Protein AF-A0A4Q2XCW5-F1 (afdb_monomer_lite)

Sequence (106 aa):
MRANRHLRQPSGFTLIEVLVVVCIILVLVAVAFNAGKSMQVKSRQVTSANNLRQWGVAMAGHTADHNGALPRRGQGRQKLGLIDRPEDWFNVLPPYLGEKPYHELV

Structure (mmCIF, N/CA/C/O backbone):
data_AF-A0A4Q2XCW5-F1
#
_entry.id   AF-A0A4Q2XCW5-F1
#
loop_
_atom_site.group_PDB
_atom_site.id
_atom_site.type_symbol
_atom_site.label_atom_id
_atom_site.label_alt_id
_atom_site.label_comp_id
_atom_site.label_asym_id
_atom_site.label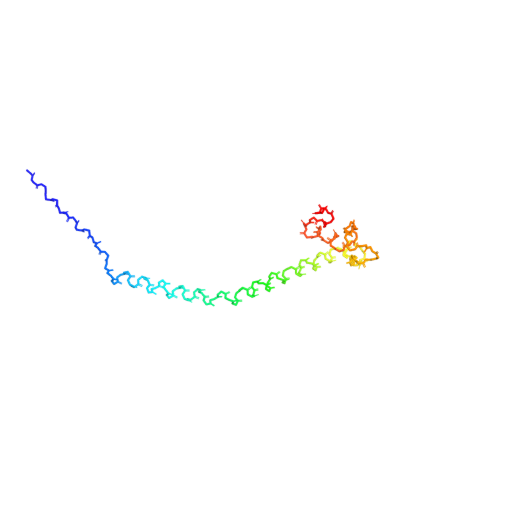_entity_id
_atom_site.label_seq_id
_atom_site.pdbx_PDB_ins_code
_atom_site.Cartn_x
_atom_site.Cartn_y
_atom_site.Cartn_z
_atom_site.occupancy
_atom_site.B_iso_or_equiv
_atom_site.auth_seq_id
_atom_site.auth_comp_id
_atom_site.auth_asym_id
_atom_site.auth_atom_id
_atom_site.pdbx_PDB_model_num
ATOM 1 N N . MET A 1 1 ? -70.971 27.187 23.239 1.00 47.53 1 MET A N 1
ATOM 2 C CA . MET A 1 1 ? -70.087 26.008 23.088 1.00 47.53 1 MET A CA 1
ATOM 3 C C . MET A 1 1 ? -68.684 26.390 23.558 1.00 47.53 1 MET A C 1
ATOM 5 O O . MET A 1 1 ? -68.050 27.202 22.900 1.00 47.53 1 MET A O 1
ATOM 9 N N . ARG A 1 2 ? -68.227 25.917 24.728 1.00 48.03 2 ARG A N 1
ATOM 10 C CA . ARG A 1 2 ? -66.873 26.191 25.254 1.00 48.03 2 ARG A CA 1
ATOM 11 C C . ARG A 1 2 ? -65.992 24.967 24.995 1.00 48.03 2 ARG A C 1
ATOM 13 O O . ARG A 1 2 ? -66.265 23.902 25.532 1.00 48.03 2 ARG A O 1
ATOM 20 N N . ALA A 1 3 ? -64.982 25.114 24.141 1.00 59.59 3 ALA A N 1
ATOM 21 C CA . ALA A 1 3 ? -64.030 24.054 23.830 1.00 59.59 3 ALA A CA 1
ATOM 22 C C . ALA A 1 3 ? -62.987 23.941 24.953 1.00 59.59 3 ALA A C 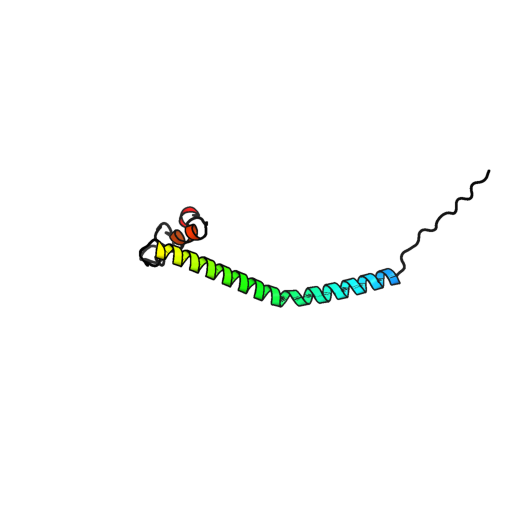1
ATOM 24 O O . ALA A 1 3 ? -62.221 24.875 25.191 1.00 59.59 3 ALA A O 1
ATOM 25 N N . ASN A 1 4 ? -62.959 22.797 25.636 1.00 61.09 4 ASN A N 1
ATOM 26 C CA . ASN A 1 4 ? -61.952 22.473 26.642 1.00 61.09 4 ASN A CA 1
ATOM 27 C C . ASN A 1 4 ? -60.643 22.097 25.928 1.00 61.09 4 ASN A C 1
ATOM 29 O O . ASN A 1 4 ? -60.493 20.983 25.428 1.00 61.09 4 ASN A O 1
ATOM 33 N N . ARG A 1 5 ? -59.696 23.035 25.828 1.00 68.38 5 ARG A N 1
ATOM 34 C CA . ARG A 1 5 ? -58.337 22.738 25.356 1.00 68.38 5 ARG A CA 1
ATOM 35 C C . ARG A 1 5 ? -57.517 22.226 26.535 1.00 68.38 5 ARG A C 1
ATOM 37 O O . ARG A 1 5 ? -57.055 23.013 27.354 1.00 68.38 5 ARG A O 1
ATOM 44 N N . HIS A 1 6 ? -57.315 20.913 26.606 1.00 67.69 6 HIS A N 1
ATOM 45 C CA . HIS A 1 6 ? -56.279 20.338 27.459 1.00 67.69 6 HIS A CA 1
ATOM 46 C C . HIS A 1 6 ? -54.912 20.784 26.927 1.00 67.69 6 HIS A C 1
ATOM 48 O O . HIS A 1 6 ? -54.430 20.280 25.912 1.00 67.69 6 HIS A O 1
ATOM 54 N N . LEU A 1 7 ? -54.307 21.771 27.587 1.00 68.50 7 LEU A N 1
ATOM 55 C CA . LEU A 1 7 ? -52.919 22.158 27.359 1.00 68.50 7 LEU A CA 1
ATOM 56 C C . LEU A 1 7 ? -52.046 20.956 27.735 1.00 68.50 7 LEU A C 1
ATOM 58 O O . LEU A 1 7 ? -51.899 20.632 28.913 1.00 68.50 7 LEU A O 1
ATOM 62 N N . ARG A 1 8 ? -51.518 20.247 26.731 1.00 69.56 8 ARG A N 1
ATOM 63 C CA . ARG A 1 8 ? -50.530 19.185 26.951 1.00 69.56 8 ARG A CA 1
ATOM 64 C C . ARG A 1 8 ? -49.313 19.840 27.594 1.00 69.56 8 ARG A C 1
ATOM 66 O O . ARG A 1 8 ? -48.702 20.714 26.983 1.00 69.56 8 ARG A O 1
ATOM 73 N N . GLN A 1 9 ? -48.987 19.449 28.823 1.00 71.06 9 GLN A N 1
ATOM 74 C CA . GLN A 1 9 ? -47.734 19.875 29.426 1.00 71.06 9 GLN A CA 1
ATOM 75 C C . GLN A 1 9 ? -46.572 19.289 28.617 1.00 71.06 9 GLN A C 1
ATOM 77 O O . GLN A 1 9 ? -46.621 18.103 28.273 1.00 71.06 9 GLN A O 1
ATOM 82 N N . PRO A 1 10 ? -45.550 20.090 28.282 1.00 69.31 10 PRO A N 1
ATOM 83 C CA . PRO A 1 10 ? -44.355 19.559 27.653 1.00 69.31 10 PRO A CA 1
ATOM 84 C C . PRO A 1 10 ? -43.676 18.595 28.632 1.00 69.31 10 PRO 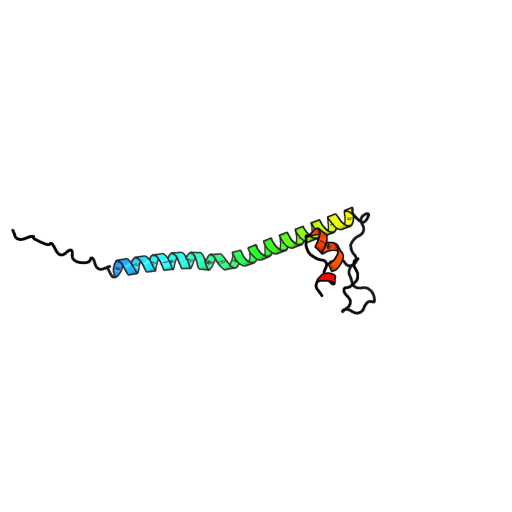A C 1
ATOM 86 O O . PRO A 1 10 ? -43.356 18.963 29.760 1.00 69.31 10 PRO A O 1
ATOM 89 N N . SER A 1 11 ? -43.479 17.347 28.210 1.00 74.31 11 SER A N 1
ATOM 90 C CA . SER A 1 11 ? -42.682 16.370 28.948 1.00 74.31 11 SER A CA 1
ATOM 91 C C . SER A 1 11 ? -41.223 16.830 28.946 1.00 74.31 11 SER A C 1
ATOM 93 O O . SER A 1 11 ? -40.569 16.810 27.902 1.00 74.31 11 SER A O 1
ATOM 95 N N . GLY A 1 12 ? -40.733 17.296 30.095 1.00 76.06 12 GLY A N 1
ATOM 96 C CA . GLY A 1 12 ? -39.318 17.590 30.304 1.00 76.06 12 GLY A CA 1
ATOM 97 C C . GLY A 1 12 ? -38.513 16.300 30.442 1.00 76.06 12 GLY A C 1
ATOM 98 O O . GLY A 1 12 ? -38.985 15.328 31.026 1.00 76.06 12 GLY A O 1
ATOM 99 N N . PHE A 1 13 ? -37.304 16.300 29.893 1.00 77.69 13 PHE A N 1
ATOM 100 C CA . PHE A 1 13 ? -36.370 15.183 29.991 1.00 77.69 13 PHE A CA 1
ATOM 101 C C . PHE A 1 13 ? -35.813 15.107 31.417 1.00 77.69 13 PHE A C 1
ATOM 103 O O . PHE A 1 13 ? -35.454 16.135 32.003 1.00 77.69 13 PHE A O 1
ATOM 110 N N . THR A 1 14 ? -35.758 13.915 32.001 1.00 90.12 14 THR A N 1
ATOM 111 C CA . THR A 1 14 ? -35.270 13.759 33.376 1.00 90.12 14 THR A CA 1
ATOM 112 C C . THR A 1 14 ? -33.739 13.747 33.413 1.00 90.12 14 THR A C 1
ATOM 114 O O . THR A 1 14 ? -33.074 13.269 32.495 1.00 90.12 14 THR A O 1
ATOM 117 N N . LEU A 1 15 ? -33.144 14.246 34.501 1.00 89.56 15 LEU A N 1
ATOM 118 C CA . LEU A 1 15 ? -31.683 14.244 34.675 1.00 89.56 15 LEU A CA 1
ATOM 119 C C . LEU A 1 15 ? -31.100 12.818 34.638 1.00 89.56 15 LEU A C 1
ATOM 121 O O . LEU A 1 15 ? -29.982 12.613 34.168 1.00 89.56 15 LEU A O 1
ATOM 125 N N . ILE A 1 16 ? -31.884 11.828 35.078 1.00 92.88 16 ILE A N 1
ATOM 126 C CA . ILE A 1 16 ? -31.499 10.416 35.063 1.00 92.88 16 ILE A CA 1
ATOM 127 C C . ILE A 1 16 ? -31.466 9.827 33.648 1.00 92.88 16 ILE A C 1
ATOM 129 O O . ILE A 1 16 ? -30.552 9.064 33.341 1.00 92.88 16 ILE A O 1
ATOM 133 N N . GLU A 1 17 ? -32.387 10.220 32.762 1.00 92.44 17 GLU A N 1
ATOM 134 C CA . GLU A 1 17 ? -32.348 9.795 31.358 1.00 92.44 17 GLU A CA 1
ATOM 135 C C . GLU A 1 17 ? -31.095 10.328 30.656 1.00 92.44 17 GLU A C 1
ATOM 137 O O . GLU A 1 17 ? -30.448 9.582 29.924 1.00 92.44 17 GLU A O 1
ATOM 142 N N . VAL A 1 18 ? -30.685 11.578 30.921 1.00 92.88 18 VAL A N 1
ATOM 143 C CA . VAL A 1 18 ? -29.443 12.123 30.330 1.00 92.88 18 VAL A CA 1
ATOM 144 C C . VAL A 1 18 ? -28.233 11.360 30.854 1.00 92.88 18 VAL A C 1
ATOM 146 O O . VAL A 1 18 ? -27.339 11.001 30.087 1.00 92.88 18 VAL A O 1
ATOM 149 N N . LEU A 1 19 ? -28.215 11.090 32.160 1.00 94.31 19 LEU A N 1
ATOM 150 C CA . LEU A 1 19 ? -27.101 10.425 32.821 1.00 94.31 19 LEU A CA 1
ATOM 151 C C . LEU A 1 19 ? -26.875 9.015 32.267 1.00 94.31 19 LEU A C 1
ATOM 153 O O . LEU A 1 19 ? -25.748 8.667 31.919 1.00 94.31 19 LEU A O 1
ATOM 157 N N . VAL A 1 20 ? -27.945 8.228 32.127 1.00 95.06 20 VAL A N 1
ATOM 158 C CA . VAL A 1 20 ? -27.865 6.867 31.577 1.00 95.06 20 VAL A CA 1
ATOM 159 C C . VAL A 1 20 ? -27.351 6.886 30.139 1.00 95.06 20 VAL A C 1
ATOM 161 O O . VAL A 1 20 ? -26.487 6.081 29.789 1.00 95.06 20 VAL A O 1
ATOM 164 N N . VAL A 1 21 ? -27.817 7.828 29.315 1.00 95.31 21 VAL A N 1
ATOM 165 C CA . VAL A 1 21 ? -27.386 7.936 27.914 1.00 95.31 21 VAL A CA 1
ATOM 166 C C . VAL A 1 21 ? -25.895 8.251 27.818 1.00 95.31 21 VAL A C 1
ATOM 168 O O . VAL A 1 21 ? -25.172 7.576 27.084 1.00 95.31 21 VAL A O 1
ATOM 171 N N . VAL A 1 22 ? -25.403 9.221 28.591 1.00 96.12 22 VAL A N 1
ATOM 172 C CA . VAL A 1 22 ? -23.972 9.557 28.591 1.00 96.12 22 VAL A CA 1
ATOM 173 C C . VAL A 1 22 ? -23.140 8.394 29.133 1.00 96.12 22 VAL A C 1
ATOM 175 O O . VAL A 1 22 ? -22.109 8.074 28.545 1.00 96.12 22 VAL A O 1
ATOM 178 N N . CYS A 1 23 ? -23.599 7.699 30.178 1.00 96.81 23 CYS A N 1
ATOM 179 C CA . CYS A 1 23 ? -22.935 6.493 30.678 1.00 96.81 23 CYS A CA 1
ATOM 180 C C . CYS A 1 23 ? -22.779 5.423 29.588 1.00 96.81 23 CYS A C 1
ATOM 182 O O . CYS A 1 23 ? -21.689 4.874 29.427 1.00 96.81 23 CYS A O 1
ATOM 184 N N . ILE A 1 24 ? -23.828 5.158 28.803 1.00 96.25 24 ILE A N 1
ATOM 185 C CA . ILE A 1 24 ? -23.766 4.187 27.702 1.00 96.25 24 ILE A CA 1
ATOM 186 C C . ILE A 1 24 ? -22.788 4.662 26.616 1.00 96.25 24 ILE A C 1
ATOM 188 O O . ILE A 1 24 ? -21.938 3.884 26.182 1.00 96.25 24 ILE A O 1
ATOM 192 N N . ILE A 1 25 ? -22.844 5.938 26.214 1.00 96.25 25 ILE A N 1
ATOM 193 C CA . ILE A 1 25 ? -21.925 6.509 25.213 1.00 96.25 25 ILE A CA 1
ATOM 194 C C . ILE A 1 25 ? -20.464 6.374 25.665 1.00 96.25 25 ILE A C 1
ATOM 196 O O . ILE A 1 25 ? -19.614 5.962 24.875 1.00 96.25 25 ILE A O 1
ATOM 200 N N . LEU A 1 26 ? -20.163 6.671 26.933 1.00 96.31 26 LEU A N 1
ATOM 201 C CA . LEU A 1 26 ? -18.807 6.578 27.479 1.00 96.31 26 LEU A CA 1
ATOM 202 C C . LEU A 1 26 ? -18.263 5.145 27.437 1.00 96.31 26 LEU A C 1
ATOM 204 O O . LEU A 1 26 ? -17.110 4.946 27.051 1.00 96.31 26 LEU A O 1
ATOM 208 N N . VAL A 1 27 ? -19.087 4.147 27.770 1.00 94.62 27 VAL A N 1
ATOM 209 C CA . VAL A 1 27 ? -18.697 2.730 27.677 1.00 94.62 27 VAL A CA 1
ATOM 210 C C . VAL A 1 27 ? -18.409 2.340 26.226 1.00 94.62 27 VAL A C 1
ATOM 212 O O . VAL A 1 27 ? -17.379 1.722 25.951 1.00 94.62 27 VAL A O 1
ATOM 215 N N . LEU A 1 28 ? -19.266 2.741 25.283 1.00 94.81 28 LEU A N 1
ATOM 216 C CA . LEU A 1 28 ? -19.071 2.446 23.859 1.00 94.81 28 LEU A CA 1
ATOM 217 C C . LEU A 1 28 ? -17.774 3.069 23.315 1.00 94.81 28 LEU A C 1
ATOM 219 O O . LEU A 1 28 ? -16.992 2.389 22.646 1.00 94.81 28 LEU A O 1
ATOM 223 N N . VAL A 1 29 ? -17.506 4.338 23.640 1.00 93.75 29 VAL A N 1
ATOM 224 C CA . VAL A 1 29 ? -16.277 5.034 23.223 1.00 93.75 29 VAL A CA 1
ATOM 225 C C . VAL A 1 29 ? -15.034 4.393 23.847 1.00 93.75 29 VAL A C 1
ATOM 227 O O . VAL A 1 29 ? -14.028 4.225 23.157 1.00 93.75 29 VAL A O 1
ATOM 230 N N . ALA A 1 30 ? -15.093 3.979 25.116 1.00 90.50 30 ALA A N 1
ATOM 231 C CA . ALA A 1 30 ? -13.973 3.324 25.794 1.00 90.50 30 ALA A CA 1
ATOM 232 C C . ALA A 1 30 ? -13.568 1.995 25.128 1.00 90.50 30 ALA A C 1
ATOM 234 O O . ALA A 1 30 ? -12.375 1.697 25.004 1.00 90.50 30 ALA A O 1
ATOM 235 N N . VAL A 1 31 ? -14.542 1.210 24.654 1.00 88.00 31 VAL A N 1
ATOM 236 C CA . VAL A 1 31 ? -14.273 -0.027 23.903 1.00 88.00 31 VAL A CA 1
ATOM 237 C C . VAL A 1 31 ? -13.677 0.288 22.526 1.00 88.00 31 VAL A C 1
ATOM 239 O O . VAL A 1 31 ? -12.680 -0.322 22.135 1.00 88.00 31 VAL A O 1
ATOM 242 N N . ALA A 1 32 ? -14.220 1.281 21.814 1.00 84.94 32 ALA A N 1
ATOM 243 C CA . ALA A 1 32 ? -13.716 1.689 20.501 1.00 84.94 32 ALA A CA 1
ATOM 244 C C . ALA A 1 32 ? -12.278 2.247 20.555 1.00 84.94 32 ALA A C 1
ATOM 246 O O . ALA A 1 32 ? -11.459 1.946 19.684 1.00 84.94 32 ALA A O 1
ATOM 247 N N . PHE A 1 33 ? -11.941 3.020 21.593 1.00 83.12 33 PHE A N 1
ATOM 248 C CA . PHE A 1 33 ? -10.630 3.662 21.735 1.00 83.12 33 PHE A CA 1
ATOM 249 C C . PHE A 1 33 ? -9.483 2.654 21.917 1.00 83.12 33 PHE A C 1
ATOM 251 O O . PHE A 1 33 ? -8.412 2.806 21.323 1.00 83.12 33 PHE A O 1
ATOM 258 N N . ASN A 1 34 ? -9.699 1.592 22.697 1.00 72.44 34 ASN A N 1
ATOM 259 C CA . ASN A 1 34 ? -8.656 0.600 22.979 1.00 72.44 34 ASN A CA 1
ATOM 260 C C . ASN A 1 34 ? -8.321 -0.303 21.775 1.00 72.44 34 ASN A C 1
ATOM 262 O O . ASN A 1 34 ? -7.195 -0.793 21.670 1.00 72.44 34 ASN A O 1
ATOM 266 N N . ALA A 1 35 ? -9.247 -0.487 20.831 1.00 74.38 35 ALA A N 1
ATOM 267 C CA . ALA A 1 35 ? -9.062 -1.377 19.681 1.00 74.38 35 ALA A CA 1
ATOM 268 C C . ALA A 1 35 ? -8.127 -0.817 18.583 1.00 74.38 35 ALA A C 1
ATOM 270 O O . ALA A 1 35 ? -7.614 -1.569 17.752 1.00 74.38 35 ALA A O 1
ATOM 271 N N . GLY A 1 36 ? -7.872 0.496 18.561 1.00 70.44 36 GLY A N 1
ATOM 272 C CA . GLY A 1 36 ? -7.195 1.145 17.433 1.00 70.44 36 GLY A CA 1
ATOM 273 C C . GLY A 1 36 ? -5.692 0.860 17.307 1.00 70.44 36 GLY A C 1
ATOM 274 O O . GLY A 1 36 ? -5.177 0.740 16.196 1.00 70.44 36 GLY A O 1
ATOM 275 N N . LYS A 1 37 ? -4.956 0.739 18.420 1.00 72.69 37 LYS A N 1
ATOM 276 C CA . LYS A 1 37 ? -3.476 0.769 18.391 1.00 72.69 37 LYS A CA 1
ATOM 277 C C . LYS A 1 37 ? -2.848 -0.439 17.685 1.00 72.69 37 LYS A C 1
ATOM 279 O O . LYS A 1 37 ? -1.936 -0.272 16.879 1.00 72.69 37 LYS A O 1
ATOM 284 N N . SER A 1 38 ? -3.340 -1.648 17.948 1.00 78.19 38 SER A N 1
ATOM 285 C CA . SER A 1 38 ? -2.836 -2.874 17.309 1.00 78.19 38 SER A CA 1
ATOM 286 C C . SER A 1 38 ? -3.296 -3.001 15.852 1.00 78.19 38 SER A C 1
ATOM 288 O O . SER A 1 38 ? -2.547 -3.490 15.004 1.00 78.19 38 SER A O 1
ATOM 290 N N . MET A 1 39 ? -4.493 -2.498 15.536 1.00 83.69 39 MET A N 1
ATOM 291 C CA . MET A 1 39 ? -5.047 -2.487 14.181 1.00 83.69 39 MET A CA 1
ATOM 292 C C . MET A 1 39 ? -4.211 -1.631 13.223 1.00 83.69 39 MET A C 1
ATOM 294 O O . MET A 1 39 ? -3.989 -2.036 12.086 1.00 83.69 39 MET A O 1
ATOM 298 N N . GLN A 1 40 ? -3.681 -0.493 13.680 1.00 87.31 40 GLN A N 1
ATOM 299 C CA . GLN A 1 40 ? -2.826 0.369 12.854 1.00 87.31 40 GLN A CA 1
ATOM 300 C C . GLN A 1 40 ? -1.521 -0.323 12.441 1.00 87.31 40 GLN A C 1
ATOM 302 O O . GLN A 1 40 ? -1.117 -0.245 11.281 1.00 87.31 40 GLN A O 1
ATOM 307 N N . VAL A 1 41 ? -0.875 -1.046 13.362 1.00 90.19 41 VAL A N 1
ATOM 308 C CA . VAL A 1 41 ? 0.351 -1.803 13.055 1.00 90.19 41 VAL A CA 1
ATOM 309 C C . VAL A 1 41 ? 0.057 -2.916 12.051 1.00 90.19 41 VAL A C 1
ATOM 311 O O . VAL A 1 41 ? 0.775 -3.045 11.061 1.00 90.19 41 VAL A O 1
ATOM 314 N N . LYS A 1 42 ? -1.031 -3.671 12.252 1.00 89.12 42 LYS A N 1
ATOM 315 C CA . LYS A 1 42 ? -1.452 -4.719 11.311 1.00 89.12 42 LYS A CA 1
ATOM 316 C C . LYS A 1 42 ? -1.826 -4.156 9.938 1.00 89.12 42 LYS A C 1
ATOM 318 O O . LYS A 1 42 ? -1.433 -4.727 8.930 1.00 89.12 42 LYS A O 1
ATOM 323 N N . SER A 1 43 ? -2.522 -3.021 9.890 1.00 90.75 43 SER A N 1
ATOM 324 C CA . SER A 1 43 ? -2.857 -2.329 8.640 1.00 90.75 43 SER A CA 1
ATOM 325 C C . SER A 1 43 ? -1.594 -1.965 7.857 1.00 90.75 43 SER A C 1
ATOM 327 O O . SER A 1 43 ? -1.453 -2.344 6.697 1.00 90.75 43 SER A O 1
ATOM 329 N N . ARG A 1 44 ? -0.603 -1.352 8.521 1.00 94.75 44 ARG A N 1
ATOM 330 C CA . ARG A 1 44 ? 0.697 -1.046 7.903 1.00 94.75 44 ARG A CA 1
ATOM 331 C C . ARG A 1 44 ? 1.412 -2.302 7.403 1.00 94.75 44 ARG A C 1
ATOM 333 O O . ARG A 1 44 ? 1.979 -2.268 6.319 1.00 94.75 44 ARG A O 1
ATOM 340 N N . GLN A 1 45 ? 1.370 -3.404 8.155 1.00 96.00 45 GLN A N 1
ATOM 341 C CA . GLN A 1 45 ? 1.953 -4.679 7.721 1.00 96.00 45 GLN A CA 1
ATOM 342 C C . GLN A 1 45 ? 1.279 -5.222 6.456 1.00 96.00 45 GLN A C 1
ATOM 344 O O . GLN A 1 45 ? 1.978 -5.630 5.532 1.00 96.00 45 GLN A O 1
ATOM 349 N N . VAL A 1 46 ? -0.055 -5.195 6.391 1.00 96.56 46 VAL A N 1
ATOM 350 C CA . VAL A 1 46 ? -0.818 -5.637 5.211 1.00 96.56 46 VAL A CA 1
ATOM 351 C C . VAL A 1 46 ? -0.498 -4.765 4.000 1.00 96.56 46 VAL A C 1
ATOM 353 O O . VAL A 1 46 ? -0.216 -5.299 2.928 1.00 96.56 46 VAL A O 1
ATOM 356 N N . THR A 1 47 ? -0.467 -3.442 4.168 1.00 96.56 47 THR A N 1
ATOM 357 C CA . THR A 1 47 ? -0.083 -2.514 3.096 1.00 96.56 47 THR A CA 1
ATOM 358 C C . THR A 1 47 ? 1.337 -2.790 2.610 1.00 96.56 47 THR A C 1
ATOM 360 O O . THR A 1 47 ? 1.549 -2.947 1.411 1.00 96.56 47 THR A O 1
ATOM 363 N N . SER A 1 48 ? 2.306 -2.938 3.518 1.00 96.62 48 SER A N 1
ATOM 364 C CA . SER A 1 48 ? 3.688 -3.265 3.151 1.00 96.62 48 SER A CA 1
ATOM 365 C C . SER A 1 48 ? 3.798 -4.608 2.425 1.00 96.62 48 SER A C 1
ATOM 367 O O . SER A 1 48 ? 4.521 -4.708 1.436 1.00 96.62 48 SER A O 1
ATOM 369 N N . ALA A 1 49 ? 3.065 -5.632 2.868 1.00 97.75 49 ALA A N 1
ATOM 370 C CA . ALA A 1 49 ? 3.043 -6.935 2.208 1.00 97.75 49 ALA A CA 1
ATOM 371 C C . ALA A 1 49 ? 2.445 -6.856 0.793 1.00 97.75 49 ALA A C 1
ATOM 373 O O . ALA A 1 49 ? 2.975 -7.470 -0.133 1.00 97.75 49 ALA A O 1
ATOM 374 N N . ASN A 1 50 ? 1.380 -6.071 0.607 1.00 96.69 50 ASN A N 1
ATOM 375 C CA . ASN A 1 50 ? 0.791 -5.834 -0.710 1.00 96.69 50 ASN A CA 1
ATOM 376 C C . ASN A 1 50 ? 1.766 -5.087 -1.631 1.00 96.69 50 ASN A C 1
ATOM 378 O O . ASN A 1 50 ? 1.986 -5.515 -2.761 1.00 96.69 50 ASN A O 1
ATOM 382 N N . ASN A 1 51 ? 2.430 -4.046 -1.126 1.00 95.56 51 ASN A N 1
ATOM 383 C CA . ASN A 1 51 ? 3.441 -3.313 -1.888 1.00 95.56 51 ASN A CA 1
ATOM 384 C C . ASN A 1 51 ? 4.567 -4.248 -2.353 1.00 95.56 51 ASN A C 1
ATOM 386 O O . ASN A 1 51 ? 4.916 -4.254 -3.529 1.00 95.56 51 ASN A O 1
ATOM 390 N N . LEU A 1 52 ? 5.101 -5.097 -1.465 1.00 95.81 52 LEU A N 1
ATOM 391 C CA . LEU A 1 52 ? 6.130 -6.080 -1.831 1.00 95.81 52 LEU A CA 1
ATOM 392 C C . LEU A 1 52 ? 5.638 -7.078 -2.886 1.00 95.81 52 LEU A C 1
ATOM 394 O O . LEU A 1 52 ? 6.381 -7.414 -3.807 1.00 95.81 52 LEU A O 1
ATOM 398 N N . ARG A 1 53 ? 4.384 -7.531 -2.783 1.00 96.88 53 ARG A N 1
ATOM 399 C CA . ARG A 1 53 ? 3.772 -8.399 -3.795 1.00 96.88 53 ARG A CA 1
ATOM 400 C C . ARG A 1 53 ? 3.692 -7.703 -5.154 1.00 96.88 53 ARG A C 1
ATOM 402 O O . ARG A 1 53 ? 4.034 -8.325 -6.154 1.00 96.88 53 ARG A O 1
ATOM 409 N N . GLN A 1 54 ? 3.263 -6.444 -5.193 1.00 95.12 54 GLN A N 1
ATOM 410 C CA . GLN A 1 54 ? 3.185 -5.654 -6.424 1.00 95.12 54 GLN A CA 1
ATOM 411 C C . GLN A 1 54 ? 4.566 -5.500 -7.073 1.00 95.12 54 GLN A C 1
ATOM 413 O O . GLN A 1 54 ? 4.718 -5.807 -8.253 1.00 95.12 54 GLN A O 1
ATOM 418 N N . TRP A 1 55 ? 5.597 -5.160 -6.289 1.00 94.44 55 TRP A N 1
ATOM 419 C CA . TRP A 1 55 ? 6.982 -5.129 -6.774 1.00 94.44 55 TRP A CA 1
ATOM 420 C C . TRP A 1 55 ? 7.449 -6.485 -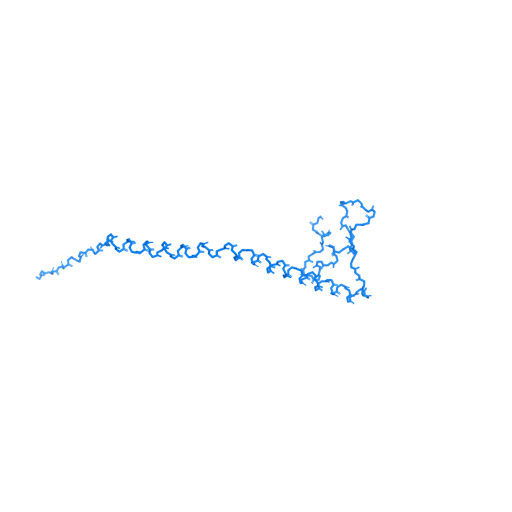7.311 1.00 94.44 55 TRP A C 1
ATOM 422 O O . TRP A 1 55 ? 8.082 -6.542 -8.360 1.00 94.44 55 TRP A O 1
ATOM 432 N N . GLY A 1 56 ? 7.113 -7.585 -6.633 1.00 94.81 56 GLY A N 1
ATOM 433 C CA . GLY A 1 56 ? 7.443 -8.934 -7.095 1.00 94.81 56 GLY A CA 1
ATOM 434 C C . GLY A 1 56 ? 6.793 -9.285 -8.436 1.00 94.81 56 GLY A C 1
ATOM 435 O O . GLY A 1 56 ? 7.454 -9.849 -9.304 1.00 94.81 56 GLY A O 1
ATOM 436 N N . VAL A 1 57 ? 5.52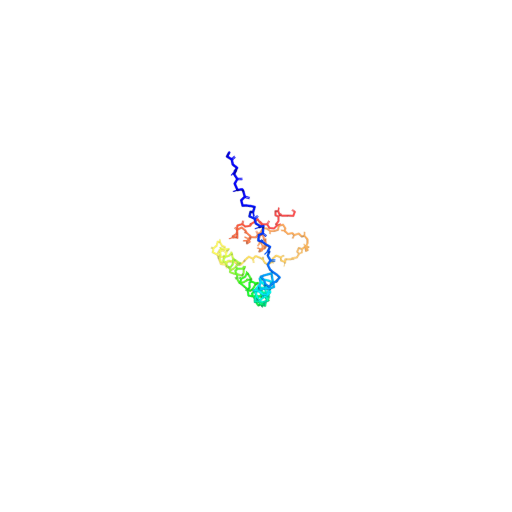5 -8.910 -8.631 1.00 96.12 57 VAL A N 1
ATOM 437 C CA . VAL A 1 57 ? 4.818 -9.098 -9.909 1.00 96.12 57 VAL A CA 1
ATOM 438 C C . VAL A 1 57 ? 5.448 -8.248 -11.014 1.00 96.12 57 VAL A C 1
ATOM 440 O O . VAL A 1 57 ? 5.689 -8.770 -12.098 1.00 96.12 57 VAL A O 1
ATOM 443 N N . ALA A 1 58 ? 5.782 -6.984 -10.738 1.00 95.19 58 ALA A N 1
ATOM 444 C CA . ALA A 1 58 ? 6.453 -6.110 -11.702 1.00 95.19 58 ALA A CA 1
ATOM 445 C C . ALA A 1 58 ? 7.829 -6.653 -12.121 1.00 95.19 58 ALA A C 1
ATOM 447 O O . ALA A 1 58 ? 8.153 -6.695 -13.305 1.00 95.19 58 ALA A O 1
ATOM 448 N N . MET A 1 59 ? 8.619 -7.132 -11.156 1.00 94.75 59 MET A N 1
ATOM 449 C CA . MET A 1 59 ? 9.911 -7.774 -11.416 1.00 94.75 59 MET A CA 1
ATOM 450 C C . MET A 1 59 ? 9.756 -9.044 -12.254 1.00 94.75 59 MET A C 1
ATOM 452 O O . MET A 1 59 ? 10.506 -9.234 -13.208 1.00 94.75 59 MET A O 1
ATOM 456 N N . ALA A 1 60 ? 8.779 -9.896 -11.927 1.00 95.44 60 ALA A N 1
ATOM 457 C CA . ALA A 1 60 ? 8.502 -11.104 -12.697 1.00 95.44 60 ALA A CA 1
ATOM 458 C C . ALA A 1 60 ? 8.084 -10.772 -14.140 1.00 95.44 60 ALA A C 1
ATOM 460 O O . ALA A 1 60 ? 8.613 -11.379 -15.071 1.00 95.44 60 ALA A O 1
ATOM 461 N N . GLY A 1 61 ? 7.215 -9.772 -14.330 1.00 95.12 61 GLY A N 1
ATOM 462 C CA . GLY A 1 61 ? 6.839 -9.264 -15.652 1.00 95.12 61 GLY A CA 1
ATOM 463 C C . GLY A 1 61 ? 8.055 -8.794 -16.449 1.00 95.12 61 GLY A C 1
ATOM 464 O O . GLY A 1 61 ? 8.301 -9.291 -17.543 1.00 95.12 61 GLY A O 1
ATOM 465 N N . HIS A 1 62 ? 8.899 -7.950 -15.849 1.00 94.81 62 HIS A N 1
ATOM 466 C CA . HIS A 1 62 ? 10.128 -7.489 -16.493 1.00 94.81 62 HIS A CA 1
ATOM 467 C C . HIS A 1 62 ? 11.046 -8.646 -16.906 1.00 94.81 62 HIS A C 1
ATOM 469 O O . HIS A 1 62 ? 11.528 -8.674 -18.038 1.00 94.81 62 HIS A O 1
ATOM 475 N N . THR A 1 63 ? 11.266 -9.626 -16.022 1.00 95.31 63 THR A N 1
ATOM 476 C CA . THR A 1 63 ? 12.119 -10.781 -16.343 1.00 95.31 63 THR A CA 1
ATOM 477 C C . THR A 1 63 ? 11.550 -11.644 -17.466 1.00 95.31 63 THR A C 1
ATOM 479 O O . THR A 1 63 ? 12.326 -12.178 -18.256 1.00 95.31 63 THR A O 1
ATOM 482 N N . ALA A 1 64 ? 10.224 -11.772 -17.566 1.00 95.38 64 ALA A N 1
ATOM 483 C CA . ALA A 1 64 ? 9.583 -12.509 -18.651 1.00 95.38 64 ALA A CA 1
ATOM 484 C C . ALA A 1 64 ? 9.809 -11.816 -20.005 1.00 95.38 64 ALA A C 1
ATOM 486 O O . ALA A 1 64 ? 10.124 -12.485 -20.987 1.00 95.38 64 ALA A O 1
ATOM 487 N N . ASP A 1 65 ? 9.747 -10.484 -20.024 1.00 94.50 65 ASP A N 1
ATOM 488 C CA . ASP A 1 65 ? 9.911 -9.680 -21.239 1.00 94.50 65 ASP A CA 1
ATOM 489 C C . ASP A 1 65 ? 11.387 -9.509 -21.658 1.00 94.50 65 ASP A C 1
ATOM 491 O O . ASP A 1 65 ? 11.677 -9.241 -22.823 1.00 94.50 65 ASP A O 1
ATOM 495 N N . HIS A 1 66 ? 12.337 -9.687 -20.730 1.00 93.81 66 HIS A N 1
ATOM 496 C CA . HIS A 1 66 ? 13.768 -9.407 -20.939 1.00 93.81 66 HIS A CA 1
ATOM 497 C C . HIS A 1 66 ? 14.664 -10.654 -20.825 1.00 93.81 66 HIS A C 1
ATOM 499 O O . HIS A 1 66 ? 15.792 -10.571 -20.337 1.00 93.81 66 HIS A O 1
ATOM 505 N N . ASN A 1 67 ? 14.196 -11.823 -21.281 1.00 94.06 67 ASN A N 1
ATOM 506 C CA . ASN A 1 67 ? 14.974 -13.077 -21.303 1.00 94.06 67 ASN A CA 1
ATOM 507 C C . ASN A 1 67 ? 15.577 -13.466 -19.935 1.00 94.06 67 ASN A C 1
ATOM 509 O O . ASN A 1 67 ? 16.708 -13.948 -19.847 1.00 94.06 67 ASN A O 1
ATOM 513 N N . GLY A 1 68 ? 14.841 -13.230 -18.851 1.00 92.56 68 GLY A N 1
ATOM 514 C CA . GLY A 1 68 ? 15.283 -13.509 -17.484 1.00 92.56 68 GLY A CA 1
ATOM 515 C C . GLY A 1 68 ? 16.224 -12.459 -16.886 1.00 92.56 68 GLY A C 1
ATOM 516 O O . GLY A 1 68 ? 16.692 -12.645 -15.762 1.00 92.56 68 GLY A O 1
ATOM 517 N N . ALA A 1 69 ? 16.511 -11.362 -17.591 1.00 90.69 69 ALA A N 1
ATOM 518 C CA . ALA A 1 69 ? 17.333 -10.284 -17.058 1.00 90.69 69 ALA A CA 1
ATOM 519 C C . ALA A 1 69 ? 16.591 -9.502 -15.962 1.00 90.69 69 ALA A C 1
ATOM 521 O O . ALA A 1 69 ? 15.404 -9.199 -16.073 1.00 90.69 69 ALA A O 1
ATOM 522 N N . LEU A 1 70 ? 17.318 -9.158 -14.897 1.00 91.50 70 LEU A N 1
ATOM 523 C CA . LEU A 1 70 ? 16.832 -8.255 -13.858 1.00 91.50 70 LEU A CA 1
ATOM 524 C C . LEU A 1 70 ? 17.030 -6.794 -14.292 1.00 91.50 70 LEU A C 1
ATOM 526 O O . LEU A 1 70 ? 18.027 -6.489 -14.955 1.00 91.50 70 LEU A O 1
ATOM 530 N N . PRO A 1 71 ? 16.144 -5.878 -13.863 1.00 90.12 71 PRO A N 1
ATOM 531 C CA . PRO A 1 71 ? 16.277 -4.464 -14.170 1.00 90.12 71 PRO A CA 1
ATOM 532 C C . PRO A 1 71 ? 17.536 -3.880 -13.530 1.00 90.12 71 PRO A C 1
ATOM 534 O O . PRO A 1 71 ? 18.031 -4.340 -12.491 1.00 90.12 71 PRO A O 1
ATOM 537 N N . ARG A 1 72 ? 18.064 -2.822 -14.141 1.00 85.75 72 ARG A N 1
ATOM 538 C CA . ARG A 1 72 ? 19.321 -2.225 -13.699 1.00 85.75 72 ARG A CA 1
ATOM 539 C C . ARG A 1 72 ? 19.139 -1.515 -12.357 1.00 85.75 72 ARG A C 1
ATOM 541 O O . ARG A 1 72 ? 18.188 -0.774 -12.155 1.00 85.75 72 ARG A O 1
ATOM 548 N N . ARG A 1 73 ? 20.106 -1.661 -11.442 1.00 81.38 73 ARG A N 1
ATOM 549 C CA . ARG A 1 73 ? 20.097 -1.031 -10.100 1.00 81.38 73 ARG A CA 1
ATOM 550 C C . ARG A 1 73 ? 19.977 0.509 -10.114 1.00 81.38 73 ARG A C 1
ATOM 552 O O . ARG A 1 73 ? 19.582 1.085 -9.106 1.00 81.38 73 ARG A O 1
ATOM 559 N N . GLY A 1 74 ? 20.337 1.181 -11.206 1.00 71.81 74 GLY A N 1
ATOM 560 C CA . GLY A 1 74 ? 20.268 2.643 -11.302 1.00 71.81 74 GLY A CA 1
ATOM 561 C C . GLY A 1 74 ? 21.360 3.424 -10.581 1.00 71.81 74 GLY A C 1
ATOM 562 O O . GLY A 1 74 ? 21.224 4.611 -10.323 1.00 71.81 74 GLY A O 1
ATOM 563 N N . GLN A 1 75 ? 22.486 2.775 -10.279 1.00 62.81 75 GLN A N 1
ATOM 564 C CA . GLN A 1 75 ? 23.687 3.430 -9.754 1.00 62.81 75 GLN A CA 1
ATOM 565 C C . GLN A 1 75 ? 24.914 2.944 -10.533 1.00 62.81 75 GLN A C 1
ATOM 567 O O . GLN A 1 75 ? 25.610 2.016 -10.130 1.00 62.81 75 GLN A O 1
ATOM 572 N N . GLY A 1 76 ? 25.133 3.534 -11.710 1.00 64.81 76 GLY A N 1
ATOM 573 C CA . GLY A 1 76 ? 26.417 3.480 -12.421 1.00 64.81 76 GLY A CA 1
ATOM 574 C C . GLY A 1 76 ? 27.305 4.683 -12.069 1.00 64.81 76 GLY A C 1
ATOM 575 O O . GLY A 1 76 ? 27.005 5.428 -11.145 1.00 64.81 76 GLY A O 1
ATOM 576 N N . ARG A 1 77 ? 28.358 4.944 -12.859 1.00 62.59 77 ARG A N 1
ATOM 577 C CA . ARG A 1 77 ? 29.256 6.125 -12.747 1.00 62.59 77 ARG A CA 1
ATOM 578 C C . ARG A 1 77 ? 28.574 7.499 -12.954 1.00 62.59 77 ARG A C 1
ATOM 580 O O . ARG A 1 77 ? 29.259 8.502 -13.126 1.00 62.59 77 ARG A O 1
ATOM 587 N N . GLN A 1 78 ? 27.249 7.555 -13.037 1.00 62.34 78 GLN A N 1
ATOM 588 C CA . GLN A 1 78 ? 26.511 8.776 -13.358 1.00 62.34 78 GLN A CA 1
ATOM 589 C C . GLN A 1 78 ? 26.285 9.597 -12.085 1.00 62.34 78 GLN A C 1
ATOM 591 O O . GLN A 1 78 ? 26.153 9.043 -10.994 1.00 62.34 78 GLN A O 1
ATOM 596 N N . LYS A 1 79 ? 26.279 10.927 -12.214 1.00 66.12 79 LYS A N 1
ATOM 597 C CA . LYS A 1 79 ? 26.035 11.822 -11.077 1.00 66.12 79 LYS A CA 1
ATOM 598 C C . LYS A 1 79 ? 24.634 11.550 -10.523 1.00 66.12 79 LYS A C 1
ATOM 600 O O . LYS A 1 79 ? 23.693 11.445 -11.299 1.00 66.12 79 LYS A O 1
ATOM 605 N N . LEU A 1 80 ? 24.514 11.504 -9.195 1.00 64.75 80 LEU A N 1
ATOM 606 C CA . LEU A 1 80 ? 23.318 11.133 -8.417 1.00 64.75 80 LEU A CA 1
ATOM 607 C C . LEU A 1 80 ? 22.025 11.921 -8.757 1.00 64.75 80 LEU A C 1
ATOM 609 O O . LEU A 1 80 ? 20.969 11.584 -8.244 1.00 64.75 80 LEU A O 1
ATOM 613 N N . GLY A 1 81 ? 22.101 12.966 -9.590 1.00 67.19 81 GLY A N 1
ATOM 614 C CA . GLY A 1 81 ? 20.972 13.806 -10.007 1.00 67.19 81 GLY A CA 1
ATOM 615 C C . GLY A 1 81 ? 20.474 13.590 -11.442 1.00 67.19 81 GLY A C 1
ATOM 616 O O . GLY A 1 81 ? 19.623 14.350 -11.883 1.00 67.19 81 GLY A O 1
ATOM 617 N N . LEU A 1 82 ? 21.004 12.612 -12.186 1.00 70.81 82 LEU A N 1
ATOM 618 C CA . LEU A 1 82 ? 20.524 12.259 -13.530 1.00 70.81 82 LEU A CA 1
ATOM 619 C C . LEU A 1 82 ? 19.775 10.923 -13.453 1.00 70.81 82 LEU A C 1
ATOM 621 O O . LEU A 1 82 ? 20.394 9.878 -13.263 1.00 70.81 82 LEU A O 1
ATOM 625 N N . ILE A 1 83 ? 18.447 10.986 -13.558 1.00 75.00 83 ILE A N 1
ATOM 626 C CA . ILE A 1 83 ? 17.507 9.848 -13.482 1.00 75.00 83 ILE A CA 1
ATOM 627 C C . ILE A 1 83 ? 16.936 9.475 -14.860 1.00 75.00 83 ILE A C 1
ATOM 629 O O . ILE A 1 83 ? 15.892 8.842 -14.956 1.00 75.00 83 ILE A O 1
ATOM 633 N N . ASP A 1 84 ? 17.599 9.901 -15.930 1.00 78.25 84 ASP A N 1
ATOM 634 C CA . ASP A 1 84 ? 17.119 9.888 -17.315 1.00 78.25 84 ASP A CA 1
ATOM 635 C C . ASP A 1 84 ? 17.179 8.516 -18.000 1.00 78.25 84 ASP A C 1
ATOM 637 O O . ASP A 1 84 ? 16.652 8.340 -19.096 1.00 78.25 84 ASP A O 1
ATOM 641 N N . ARG A 1 85 ? 17.824 7.527 -17.378 1.00 79.88 85 ARG A N 1
ATOM 642 C CA . ARG A 1 85 ? 18.058 6.231 -18.011 1.00 79.88 85 ARG A CA 1
ATOM 643 C C . ARG A 1 85 ? 16.833 5.321 -17.965 1.00 79.88 85 ARG A C 1
ATOM 645 O O . ARG A 1 85 ? 16.435 4.910 -16.872 1.00 79.88 85 ARG A O 1
ATOM 652 N N . PRO A 1 86 ? 16.277 4.920 -19.117 1.00 81.00 86 PRO A N 1
ATOM 653 C CA . PRO A 1 86 ? 15.068 4.106 -19.152 1.00 81.00 86 PRO A CA 1
ATOM 654 C C . PRO A 1 86 ? 15.277 2.699 -18.577 1.00 81.00 86 PRO A C 1
ATOM 656 O O . PRO A 1 86 ? 14.336 2.128 -18.039 1.00 81.00 86 PRO A O 1
ATOM 659 N N . GLU A 1 87 ? 16.492 2.146 -18.639 1.00 83.06 87 GLU A N 1
ATOM 660 C CA . GLU A 1 87 ? 16.795 0.786 -18.168 1.00 83.06 87 GLU A CA 1
ATOM 661 C C . GLU A 1 87 ? 16.880 0.626 -16.637 1.00 83.06 87 GLU A C 1
ATOM 663 O O . GLU A 1 87 ? 16.985 -0.497 -16.131 1.00 83.06 87 GLU A O 1
ATOM 668 N N . ASP A 1 88 ? 16.873 1.729 -15.888 1.00 87.69 88 ASP A N 1
ATOM 669 C CA . ASP A 1 88 ? 16.961 1.696 -14.431 1.00 87.69 88 ASP A CA 1
ATOM 670 C C . ASP A 1 88 ? 15.645 1.222 -13.804 1.00 87.69 88 ASP A C 1
ATOM 672 O O . ASP A 1 88 ? 14.558 1.556 -14.269 1.00 87.69 88 ASP A O 1
ATOM 676 N N . TRP A 1 89 ? 15.726 0.444 -12.721 1.00 88.25 89 TRP A N 1
ATOM 677 C CA . TRP A 1 89 ? 14.567 -0.208 -12.096 1.00 88.25 89 TRP A CA 1
ATOM 678 C C . TRP A 1 89 ? 13.443 0.772 -11.739 1.00 88.25 89 TRP A C 1
ATOM 680 O O . TRP A 1 89 ? 12.272 0.450 -11.911 1.00 88.25 89 TRP A O 1
ATOM 690 N N . PHE A 1 90 ? 13.789 1.981 -11.293 1.00 87.19 90 PHE A N 1
ATOM 691 C CA . PHE A 1 90 ? 12.823 3.026 -10.949 1.00 87.19 90 PHE A CA 1
ATOM 692 C C . PHE A 1 90 ? 12.161 3.681 -12.173 1.00 87.19 90 PHE A C 1
ATOM 694 O O . PHE A 1 90 ? 11.185 4.403 -12.009 1.00 87.19 90 PHE A O 1
ATOM 701 N N . ASN A 1 91 ? 12.652 3.428 -13.387 1.00 89.38 91 ASN A N 1
ATOM 702 C CA . ASN A 1 91 ? 12.054 3.879 -14.644 1.00 89.38 91 ASN A CA 1
ATOM 703 C C . ASN A 1 91 ? 11.345 2.747 -15.393 1.00 89.38 91 ASN A C 1
ATOM 705 O O . ASN A 1 91 ? 10.280 2.973 -15.961 1.00 89.38 91 ASN A O 1
ATOM 709 N N . VAL A 1 92 ? 11.899 1.533 -15.364 1.00 91.50 92 VAL A N 1
ATOM 710 C CA . VAL A 1 92 ? 11.378 0.398 -16.139 1.00 91.50 92 VAL A CA 1
ATOM 711 C C . VAL A 1 92 ? 10.278 -0.388 -15.423 1.00 91.50 92 VAL A C 1
ATOM 713 O O . VAL A 1 92 ? 9.441 -0.987 -16.087 1.00 91.50 92 VAL A O 1
ATOM 716 N N . LEU A 1 93 ? 10.248 -0.406 -14.085 1.00 92.94 93 LEU A N 1
ATOM 717 C CA . LEU A 1 93 ? 9.233 -1.147 -13.322 1.00 92.94 93 LEU A CA 1
ATOM 718 C C . LEU A 1 93 ? 7.884 -0.429 -13.146 1.00 92.94 93 LEU A C 1
ATOM 720 O O . LEU A 1 93 ? 6.875 -1.135 -13.175 1.00 92.94 93 LEU A O 1
ATOM 724 N N . PRO A 1 94 ? 7.802 0.909 -12.969 1.00 92.69 94 PRO A N 1
ATOM 725 C CA . PRO A 1 94 ? 6.521 1.593 -12.772 1.00 92.69 94 PRO A CA 1
ATOM 726 C C . PRO A 1 94 ? 5.449 1.280 -13.830 1.00 92.69 94 PRO A C 1
ATOM 728 O O . PRO A 1 94 ? 4.312 1.028 -13.430 1.00 92.69 94 PRO A O 1
ATOM 731 N N . PRO A 1 95 ? 5.767 1.155 -15.136 1.00 92.06 95 PRO A N 1
ATOM 732 C CA . PRO A 1 95 ? 4.770 0.773 -16.137 1.00 92.06 95 PRO A CA 1
ATOM 733 C C . PRO A 1 95 ? 4.079 -0.573 -15.866 1.00 92.06 95 PRO A C 1
ATOM 735 O O . PRO A 1 95 ? 2.885 -0.708 -16.122 1.00 92.06 95 PRO A O 1
ATOM 738 N N . TYR A 1 96 ? 4.777 -1.553 -15.276 1.00 92.56 96 TYR A N 1
ATOM 739 C CA . TYR A 1 96 ? 4.184 -2.845 -14.884 1.00 92.56 96 TYR A CA 1
ATOM 740 C C . TYR A 1 96 ? 3.213 -2.721 -13.700 1.00 92.56 96 TYR A C 1
ATOM 742 O O . TYR A 1 96 ? 2.416 -3.623 -13.448 1.00 92.56 96 TYR A O 1
ATOM 750 N N . LEU A 1 97 ? 3.284 -1.610 -12.968 1.00 92.00 97 LEU A N 1
ATOM 751 C CA . LEU A 1 97 ? 2.382 -1.248 -11.877 1.00 92.00 97 LEU A CA 1
ATOM 752 C C . LEU A 1 97 ? 1.250 -0.315 -12.342 1.00 92.00 97 LEU A C 1
ATOM 754 O O . LEU A 1 97 ? 0.395 0.039 -11.535 1.00 92.00 97 LEU A O 1
ATOM 758 N N . GLY A 1 98 ? 1.227 0.076 -13.623 1.00 90.94 98 GLY A N 1
ATOM 759 C CA . GLY A 1 98 ? 0.310 1.093 -14.149 1.00 90.94 98 GLY A CA 1
ATOM 760 C C . GLY A 1 98 ? 0.709 2.530 -13.794 1.00 90.94 98 GLY A C 1
ATOM 761 O O . GLY A 1 98 ? -0.103 3.441 -13.939 1.00 90.94 98 GLY A O 1
ATOM 762 N N . GLU A 1 99 ? 1.943 2.731 -13.333 1.00 90.19 99 GLU A N 1
ATOM 763 C CA . GLU A 1 99 ? 2.494 4.022 -12.927 1.00 90.19 99 GLU A CA 1
ATOM 764 C C . GLU A 1 99 ? 3.416 4.598 -14.008 1.00 90.19 99 GLU A C 1
ATOM 766 O O . GLU A 1 99 ? 3.998 3.874 -14.822 1.00 90.19 99 GLU A O 1
ATOM 771 N N . LYS A 1 100 ? 3.579 5.924 -14.006 1.00 90.00 100 LYS A N 1
ATOM 772 C CA . LYS A 1 100 ? 4.497 6.596 -14.936 1.00 90.00 100 LYS A CA 1
ATOM 773 C C . LYS A 1 100 ? 5.963 6.351 -14.551 1.00 90.00 100 LYS A C 1
ATOM 775 O O . LYS A 1 100 ? 6.274 6.306 -13.358 1.00 90.00 100 LYS A O 1
ATOM 780 N N . PRO A 1 101 ? 6.880 6.240 -15.528 1.00 88.12 101 PRO A N 1
ATOM 781 C CA . PRO A 1 101 ? 8.315 6.224 -15.267 1.00 88.12 101 PRO A CA 1
ATOM 782 C C . PRO A 1 101 ? 8.784 7.474 -14.514 1.00 88.12 101 PRO A C 1
ATOM 784 O O . PRO A 1 101 ? 8.292 8.577 -14.741 1.00 88.12 101 PRO A O 1
ATOM 787 N N . TYR A 1 102 ? 9.789 7.324 -13.653 1.00 83.25 102 TYR A N 1
ATOM 788 C CA . TYR A 1 102 ? 10.251 8.419 -12.798 1.00 83.25 102 TYR A CA 1
ATOM 789 C C . TYR A 1 102 ? 10.892 9.583 -13.576 1.00 83.25 102 TYR A C 1
ATOM 791 O O . TYR A 1 102 ? 10.757 10.736 -13.178 1.00 83.25 102 TYR A O 1
ATOM 799 N N . HIS A 1 103 ? 11.532 9.312 -14.715 1.00 81.94 103 HIS A N 1
ATOM 800 C CA . HIS A 1 103 ? 12.096 10.341 -15.596 1.00 81.94 103 HIS A CA 1
ATOM 801 C C . HIS A 1 103 ? 11.048 11.245 -16.268 1.00 81.94 103 HIS A C 1
ATOM 803 O O . HIS A 1 103 ? 11.417 12.290 -16.788 1.00 81.94 103 HIS A O 1
ATOM 809 N N . GLU A 1 104 ? 9.764 10.868 -16.268 1.00 83.69 104 GLU A N 1
ATOM 810 C CA . GLU A 1 104 ? 8.668 11.723 -16.754 1.00 83.69 104 GLU A CA 1
ATOM 811 C C . GLU A 1 104 ? 8.095 12.639 -15.658 1.00 83.69 104 GLU A C 1
ATOM 813 O O . GLU A 1 104 ? 7.273 13.510 -15.943 1.00 83.69 104 GLU A O 1
ATOM 818 N N . LEU A 1 105 ? 8.469 12.413 -14.394 1.00 78.62 105 LEU A N 1
ATOM 819 C CA . LEU A 1 105 ? 7.922 13.123 -13.233 1.00 78.62 105 LEU A CA 1
ATOM 820 C C . LEU A 1 105 ? 8.794 14.301 -12.770 1.00 78.62 105 LEU A C 1
ATOM 822 O O . LEU A 1 105 ? 8.399 15.003 -11.837 1.00 78.62 105 LEU A O 1
ATOM 826 N N . VAL A 1 106 ? 9.966 14.497 -13.381 1.00 70.00 106 VAL A N 1
ATOM 827 C CA . VAL A 1 106 ? 10.972 15.512 -13.014 1.00 70.00 106 VAL A CA 1
ATOM 828 C C . VAL A 1 106 ? 11.207 16.487 -14.156 1.00 70.00 106 VAL A C 1
ATOM 830 O O . VAL A 1 106 ? 11.201 16.040 -15.321 1.00 70.00 106 VAL A O 1
#

Secondary structure (DSSP, 8-state):
-------PPP-PPPHHHHHHHHHHHHHHHHHHHHHHHHHHHHHHHHHHHHHHHHHHHHHHHHHHHTTTPPPB-S-SSS-T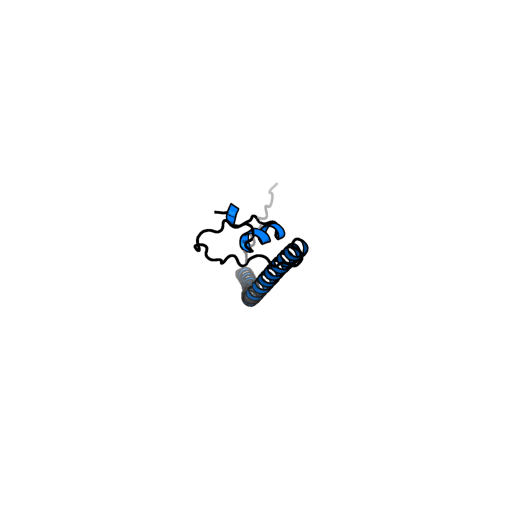T----TTBHHHHSGGGGTPPPGGG--

Radius of gyration: 31.83 Å; chains: 1; bounding box: 99×40×56 Å

pLDDT: mean 84.9, std 11.95, range [47.53, 97.75]

Foldseek 3Di:
DDDDDPPPDPDDDDPVNVVVVVVVVVVVVVVVVVPPPVVVVVVVVVVVVVVVVLQVQLQVVVCVVVVNDGAACQDDPDDPPDQQDCRHCQQVRQVSVVHHRPNVVD